Protein AF-F4X4T8-F1 (afdb_monomer_lite)

Radius of gyration: 16.82 Å; chains: 1; bounding box: 54×37×34 Å

Foldseek 3Di:
DVVLVVLLQVLLVVLQPDDLVVLLQLLLLLLVVCVVVVNPLLSVLLVVQSCLVVVVVVVPDQDDDQWRWDWDKAFPEEEEDWAQDVSVVSNLLSLNSSRRYAYEYEDEPRTDDCPVCPVSSVVSVSDGSSYHYDYDHDDPPPPPPPCPDPDSVSNRVSGIDIDIDIDRD

Secondary structure (DSSP, 8-state):
-HHHHHHHHHHHHHHHHS-HHHHHHHHHHHHHHHHHTT-HHHHHHHHHHTTHHHHHHTT-PPPSSSSEEEEEEEE-SEEEE--SSHHHHHHHHHHHHHHT-EEEEEE-TTS---GGGHHHHHHHTPPBTTEEEEE-S-------------SHHHHHHHHEEEEEEEE--

Organism: Acromyrmex echinatior (NCBI:txid103372)

Structure (mmCIF, N/CA/C/O backbone):
data_AF-F4X4T8-F1
#
_entry.id   AF-F4X4T8-F1
#
loop_
_atom_site.group_PDB
_atom_site.id
_atom_site.type_symbol
_atom_site.label_atom_id
_atom_site.label_alt_id
_atom_site.label_comp_id
_atom_site.label_asym_id
_atom_site.label_entity_id
_atom_site.label_seq_id
_atom_site.pdbx_PDB_ins_code
_atom_site.Cartn_x
_atom_site.Cartn_y
_atom_site.Cartn_z
_atom_site.occupancy
_atom_site.B_iso_or_equiv
_atom_site.auth_seq_id
_atom_site.auth_comp_id
_atom_site.auth_asym_id
_atom_site.auth_atom_id
_atom_site.pdbx_PDB_model_num
ATOM 1 N N . MET A 1 1 ? -16.499 -10.189 -6.626 1.00 71.12 1 MET A N 1
ATOM 2 C CA . MET A 1 1 ? -15.101 -10.684 -6.664 1.00 71.12 1 MET A CA 1
ATOM 3 C C . MET A 1 1 ? -14.388 -10.398 -7.996 1.00 71.12 1 MET A C 1
ATOM 5 O O . MET A 1 1 ? -13.406 -9.665 -7.975 1.00 71.12 1 MET A O 1
ATOM 9 N N . TYR A 1 2 ? -14.890 -10.868 -9.151 1.00 83.69 2 TYR A N 1
ATOM 10 C CA 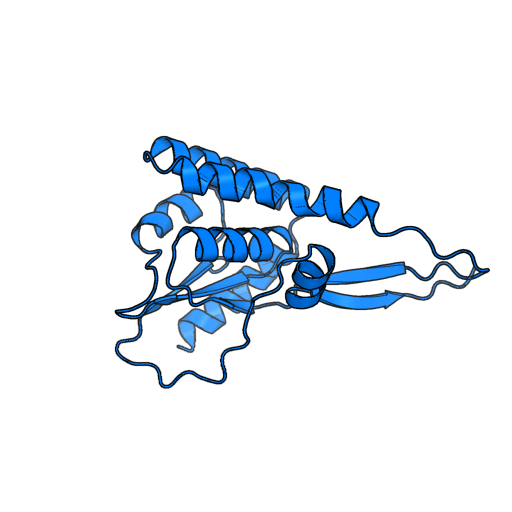. TYR A 1 2 ? -14.223 -10.708 -10.465 1.00 83.69 2 TYR A CA 1
ATOM 11 C C . TYR A 1 2 ? -13.855 -9.258 -10.837 1.00 83.69 2 TYR A C 1
ATOM 13 O O . TYR A 1 2 ? -12.716 -8.992 -11.208 1.00 83.69 2 TYR A O 1
ATOM 21 N N . ARG A 1 3 ? -14.784 -8.300 -10.682 1.00 90.94 3 ARG A N 1
ATOM 22 C CA . ARG A 1 3 ? -14.539 -6.880 -11.014 1.00 90.94 3 ARG A CA 1
ATOM 23 C C . ARG A 1 3 ? -13.402 -6.260 -10.191 1.00 90.94 3 ARG A C 1
ATOM 25 O O . ARG A 1 3 ? -12.569 -5.555 -10.749 1.00 90.94 3 ARG A O 1
ATOM 32 N N . CYS A 1 4 ? -13.342 -6.565 -8.894 1.00 90.06 4 CYS A N 1
ATOM 33 C CA . CYS A 1 4 ? -12.280 -6.092 -8.002 1.00 90.06 4 CYS A CA 1
ATOM 34 C C . CYS A 1 4 ? -10.919 -6.666 -8.413 1.00 90.06 4 CYS A C 1
ATOM 36 O O . CYS A 1 4 ? -9.951 -5.930 -8.567 1.00 90.06 4 CYS A O 1
ATOM 38 N N . PHE A 1 5 ? -10.859 -7.965 -8.710 1.00 91.00 5 PHE A N 1
ATOM 39 C CA . PHE A 1 5 ? -9.623 -8.592 -9.171 1.00 91.00 5 PHE A CA 1
ATOM 40 C C . PHE A 1 5 ? -9.166 -8.082 -10.548 1.00 91.00 5 PHE A C 1
ATOM 42 O O . PHE A 1 5 ? -7.978 -7.854 -10.768 1.00 91.00 5 PHE A O 1
ATOM 49 N N . ALA A 1 6 ? -10.097 -7.845 -11.476 1.00 93.44 6 ALA A N 1
ATOM 50 C CA . ALA A 1 6 ? -9.793 -7.243 -12.773 1.00 93.44 6 ALA A CA 1
ATOM 51 C C . ALA A 1 6 ? -9.265 -5.803 -12.631 1.00 93.44 6 ALA A C 1
ATOM 53 O O . ALA A 1 6 ? -8.322 -5.424 -13.326 1.00 93.44 6 ALA A O 1
ATOM 54 N N . SER A 1 7 ? -9.838 -5.022 -11.708 1.00 96.75 7 SER A N 1
ATOM 55 C CA . SER A 1 7 ? -9.341 -3.694 -11.329 1.00 96.75 7 SER A CA 1
ATOM 56 C C . SER A 1 7 ? -7.922 -3.777 -10.759 1.00 96.75 7 SER A C 1
ATOM 58 O O . SER A 1 7 ? -7.028 -3.089 -11.247 1.00 96.75 7 SER A O 1
ATOM 60 N N . ALA A 1 8 ? -7.680 -4.707 -9.830 1.00 96.88 8 ALA A N 1
ATOM 61 C CA . ALA A 1 8 ? -6.360 -4.956 -9.257 1.00 96.88 8 ALA A CA 1
ATOM 62 C C . ALA A 1 8 ? -5.305 -5.298 -10.316 1.00 96.88 8 ALA A C 1
ATOM 64 O O . ALA A 1 8 ? -4.224 -4.719 -10.329 1.00 96.88 8 ALA A O 1
ATOM 65 N N . LYS A 1 9 ? -5.635 -6.168 -11.278 1.00 97.50 9 LYS A N 1
ATOM 66 C CA . LYS A 1 9 ? -4.738 -6.494 -12.398 1.00 97.50 9 LYS A CA 1
ATOM 67 C C . LYS A 1 9 ? -4.369 -5.274 -13.246 1.00 97.50 9 LYS A C 1
ATOM 69 O O . LYS A 1 9 ? -3.217 -5.148 -13.657 1.00 97.50 9 LYS A O 1
ATOM 74 N N . LYS A 1 10 ? -5.326 -4.380 -13.513 1.00 98.06 10 LYS A N 1
ATOM 75 C CA . LYS A 1 10 ? -5.064 -3.128 -14.243 1.00 98.06 10 LYS A CA 1
ATOM 76 C C . LYS A 1 10 ? -4.176 -2.190 -13.428 1.00 98.06 10 LYS A C 1
ATOM 78 O O . LYS A 1 10 ? -3.200 -1.674 -13.965 1.00 98.06 10 LYS A O 1
ATOM 83 N N . GLY A 1 11 ? -4.470 -2.036 -12.137 1.00 98.06 11 GLY A N 1
ATOM 84 C CA . GLY A 1 11 ? -3.648 -1.250 -11.222 1.00 98.06 11 GLY A CA 1
ATOM 85 C C . GLY A 1 11 ? -2.221 -1.780 -11.124 1.00 98.06 11 GLY A C 1
ATOM 86 O O . GLY A 1 11 ? -1.284 -0.997 -11.209 1.00 98.06 11 GLY A O 1
ATOM 87 N N . PHE A 1 12 ? -2.033 -3.101 -11.042 1.00 98.06 12 PHE A N 1
ATOM 88 C CA . PHE A 1 12 ? -0.708 -3.723 -11.044 1.00 98.06 12 PHE A CA 1
ATOM 89 C C . PHE A 1 12 ? 0.103 -3.357 -12.288 1.00 98.06 12 PHE A C 1
ATOM 91 O O . PHE A 1 12 ? 1.269 -2.988 -12.159 1.00 98.06 12 PHE A O 1
ATOM 98 N N . LYS A 1 13 ? -0.505 -3.425 -13.480 1.00 97.81 13 LYS A N 1
ATOM 99 C CA . LYS A 1 13 ? 0.176 -3.070 -14.732 1.00 97.81 13 LYS A CA 1
ATOM 100 C C . LYS A 1 13 ? 0.734 -1.644 -14.672 1.00 97.81 13 LYS A C 1
ATOM 102 O O . LYS A 1 13 ? 1.912 -1.452 -14.919 1.00 97.81 13 LYS A O 1
ATOM 107 N N . ILE A 1 14 ? -0.082 -0.683 -14.241 1.00 97.81 14 ILE A N 1
ATOM 108 C CA . ILE A 1 14 ? 0.329 0.724 -14.110 1.00 97.81 14 ILE A CA 1
ATOM 109 C C . ILE A 1 14 ? 1.391 0.890 -13.010 1.00 97.81 14 ILE A C 1
ATOM 111 O O . ILE A 1 14 ? 2.412 1.541 -13.196 1.00 97.81 14 ILE A O 1
ATOM 115 N N . TRP A 1 15 ? 1.159 0.299 -11.838 1.00 98.12 15 TRP A N 1
ATOM 116 C CA . TRP A 1 15 ? 1.964 0.541 -10.640 1.00 98.12 15 TRP A CA 1
ATOM 117 C C . TRP A 1 15 ? 3.354 -0.097 -10.685 1.00 98.12 15 TRP A C 1
ATOM 119 O O . TRP A 1 15 ? 4.325 0.463 -10.164 1.00 98.12 15 TRP A O 1
ATOM 129 N N . SER A 1 16 ? 3.457 -1.269 -11.311 1.00 95.81 16 SER A N 1
ATOM 130 C CA . SER A 1 16 ? 4.723 -1.988 -11.473 1.00 95.81 16 SER A CA 1
ATOM 131 C C . SER A 1 16 ? 5.651 -1.351 -12.509 1.00 95.81 16 SER A C 1
ATOM 133 O O . SER A 1 16 ? 6.862 -1.543 -12.416 1.00 95.81 16 SER A O 1
ATOM 135 N N . GLU A 1 17 ? 5.105 -0.566 -13.444 1.00 96.12 17 GLU A N 1
ATOM 136 C CA . GLU A 1 17 ? 5.864 0.199 -14.443 1.00 96.12 17 GLU A CA 1
ATOM 137 C C . GLU A 1 17 ? 6.475 1.487 -13.865 1.00 96.12 17 GLU A C 1
ATOM 139 O O . GLU A 1 17 ? 7.484 1.968 -14.380 1.00 96.12 17 GLU A O 1
ATOM 144 N N . LEU A 1 18 ? 5.922 2.030 -12.772 1.00 95.81 18 LEU A N 1
ATOM 145 C CA . LEU A 1 18 ? 6.509 3.193 -12.099 1.00 95.81 18 LEU A CA 1
ATOM 146 C C . LEU A 1 18 ? 7.900 2.875 -11.533 1.00 95.81 18 LEU A C 1
ATOM 148 O O . LEU A 1 18 ? 8.173 1.754 -11.090 1.00 95.81 18 LEU A O 1
ATOM 152 N N . SER A 1 19 ? 8.779 3.878 -11.476 1.00 93.44 19 SER A N 1
ATOM 153 C CA . SER A 1 19 ? 10.047 3.717 -10.763 1.00 93.44 19 SER A CA 1
ATOM 154 C C . SER A 1 19 ? 9.806 3.617 -9.256 1.00 93.44 19 SER A C 1
ATOM 156 O O . SER A 1 19 ? 8.763 4.021 -8.726 1.00 93.44 19 SER A O 1
ATOM 158 N N . ILE A 1 20 ? 10.786 3.068 -8.543 1.00 91.69 20 ILE A N 1
ATOM 159 C CA . ILE A 1 20 ? 10.703 2.967 -7.089 1.00 91.69 20 ILE A CA 1
ATOM 160 C C . ILE A 1 20 ? 10.658 4.353 -6.440 1.00 91.69 20 ILE A C 1
ATOM 162 O O . ILE A 1 20 ? 9.886 4.556 -5.512 1.00 91.69 20 ILE A O 1
ATOM 166 N N . GLU A 1 21 ? 11.383 5.324 -6.994 1.00 93.94 21 GLU A N 1
ATOM 167 C CA . GLU A 1 21 ? 11.397 6.722 -6.562 1.00 93.94 21 GLU A CA 1
ATOM 168 C C . GLU A 1 21 ? 10.018 7.370 -6.727 1.00 93.94 21 GLU A C 1
ATOM 170 O O . GLU A 1 21 ? 9.527 8.006 -5.793 1.00 93.94 21 GLU A O 1
ATOM 175 N N . SER A 1 22 ? 9.345 7.159 -7.865 1.00 96.62 22 SER A N 1
ATOM 176 C CA . SER A 1 22 ? 7.978 7.654 -8.071 1.00 96.62 22 SER A CA 1
ATOM 177 C C . SER A 1 22 ? 7.007 7.058 -7.051 1.00 96.62 22 SER A C 1
ATOM 179 O O . SER A 1 22 ? 6.211 7.783 -6.452 1.00 96.62 22 SER A O 1
ATOM 181 N N . ARG A 1 23 ? 7.101 5.746 -6.791 1.00 97.06 23 ARG A N 1
ATOM 182 C CA . ARG A 1 23 ? 6.278 5.091 -5.763 1.00 97.06 23 ARG A CA 1
ATOM 183 C C . ARG A 1 23 ? 6.572 5.635 -4.365 1.00 97.06 23 ARG A C 1
ATOM 185 O O . ARG A 1 23 ? 5.633 5.880 -3.614 1.00 97.06 23 ARG A O 1
ATOM 192 N N . MET A 1 24 ? 7.840 5.877 -4.025 1.00 96.50 24 MET A N 1
ATOM 193 C CA . MET A 1 24 ? 8.225 6.500 -2.754 1.00 96.50 24 MET A CA 1
ATOM 194 C C . MET A 1 24 ? 7.619 7.890 -2.597 1.00 96.50 24 MET A C 1
ATOM 196 O O . MET A 1 24 ? 7.074 8.184 -1.543 1.00 96.50 24 MET A O 1
ATOM 200 N N . GLN A 1 25 ? 7.672 8.735 -3.628 1.00 97.88 25 GLN A N 1
ATOM 201 C CA . GLN A 1 25 ? 7.100 10.083 -3.570 1.00 97.88 25 GLN A CA 1
ATOM 202 C C . GLN A 1 25 ? 5.585 10.057 -3.339 1.00 97.88 25 GLN A C 1
ATOM 204 O O . GLN A 1 25 ? 5.079 10.803 -2.502 1.00 97.88 25 GLN A O 1
ATOM 209 N N . ILE A 1 26 ? 4.864 9.177 -4.040 1.00 98.50 26 ILE A N 1
ATOM 210 C CA . ILE A 1 26 ? 3.416 8.990 -3.861 1.00 98.50 26 ILE A CA 1
ATOM 211 C C . ILE A 1 26 ? 3.108 8.497 -2.438 1.00 98.50 26 ILE A C 1
ATOM 213 O O . ILE A 1 26 ? 2.245 9.053 -1.760 1.00 98.50 26 ILE A O 1
ATOM 217 N N . LEU A 1 27 ? 3.852 7.504 -1.941 1.00 98.25 27 LEU A N 1
ATOM 218 C CA . LEU A 1 27 ? 3.667 6.976 -0.586 1.00 98.25 27 LEU A CA 1
ATOM 219 C C . LEU A 1 27 ? 4.058 7.983 0.508 1.00 98.25 27 LEU A C 1
ATOM 221 O O . LEU A 1 27 ? 3.419 8.006 1.555 1.00 98.25 27 LEU A O 1
ATOM 225 N N . SER A 1 28 ? 5.039 8.856 0.269 1.00 98.12 28 SER A N 1
ATOM 226 C CA . SER A 1 28 ? 5.358 9.973 1.169 1.00 98.12 28 SER A CA 1
ATOM 227 C C . SER A 1 28 ? 4.206 10.973 1.252 1.00 98.12 28 SER A C 1
ATOM 229 O O . SER A 1 28 ? 3.841 11.380 2.349 1.00 98.12 28 SER A O 1
ATOM 231 N N . LYS A 1 29 ? 3.579 11.325 0.117 1.00 98.44 29 LYS A N 1
ATOM 232 C CA . LYS A 1 29 ? 2.369 12.169 0.116 1.00 98.44 29 LYS A CA 1
ATOM 233 C C . LYS A 1 29 ? 1.239 11.507 0.898 1.00 98.44 29 LYS A C 1
ATOM 235 O O . LYS A 1 29 ? 0.569 12.167 1.685 1.00 98.44 29 LYS A O 1
ATOM 240 N N . PHE A 1 30 ? 1.049 10.201 0.712 1.00 98.44 30 PHE A N 1
ATOM 241 C CA . PHE A 1 30 ? 0.071 9.434 1.477 1.00 98.44 30 PHE A CA 1
ATOM 242 C C . PHE A 1 30 ? 0.350 9.484 2.988 1.00 98.44 30 PHE A C 1
ATOM 244 O O . PHE A 1 30 ? -0.570 9.735 3.762 1.00 98.44 30 PHE A O 1
ATOM 251 N N . ALA A 1 31 ? 1.607 9.319 3.410 1.00 98.12 31 ALA A N 1
ATOM 252 C CA . ALA A 1 31 ? 2.000 9.431 4.814 1.00 98.12 31 ALA A CA 1
ATOM 253 C C . ALA A 1 31 ? 1.682 10.818 5.400 1.00 98.12 31 ALA A C 1
ATOM 255 O O . ALA A 1 31 ? 1.044 10.910 6.447 1.00 98.12 31 ALA A O 1
ATOM 256 N N . SER A 1 32 ? 2.020 11.895 4.687 1.00 98.06 32 SER A N 1
ATOM 257 C CA . SER A 1 32 ? 1.678 13.261 5.107 1.00 98.06 32 SER A CA 1
ATOM 258 C C . SER A 1 32 ? 0.165 13.487 5.223 1.00 98.06 32 SER A C 1
ATOM 260 O O . SER A 1 32 ? -0.289 14.162 6.143 1.00 98.06 32 SER A O 1
ATOM 262 N N . LEU A 1 33 ? -0.638 12.895 4.333 1.00 98.12 33 LEU A N 1
ATOM 263 C CA . LEU A 1 33 ? -2.100 12.966 4.424 1.00 98.12 33 LEU A CA 1
ATOM 264 C C . LEU A 1 33 ? -2.655 12.208 5.640 1.00 98.12 33 LEU A C 1
ATOM 266 O O . LEU A 1 33 ? -3.628 12.660 6.239 1.00 98.12 33 LEU A O 1
ATOM 270 N N . LEU A 1 34 ? -2.047 11.083 6.030 1.00 97.81 34 LEU A N 1
ATOM 271 C CA . LEU A 1 34 ? -2.411 10.377 7.265 1.00 97.81 34 LEU A CA 1
ATOM 272 C C . LEU A 1 34 ? -2.127 11.231 8.502 1.00 97.81 34 LEU A C 1
ATOM 274 O O . LEU A 1 34 ? -2.931 11.268 9.427 1.00 97.81 34 LEU A O 1
ATOM 278 N N . GLU A 1 35 ? -0.999 11.933 8.517 1.00 95.31 35 GLU A N 1
ATOM 279 C CA . GLU A 1 35 ? -0.664 12.853 9.603 1.00 95.31 35 GLU A CA 1
ATOM 280 C C . GLU A 1 35 ? -1.670 14.007 9.694 1.00 95.31 35 GLU A C 1
ATOM 282 O O . GLU A 1 35 ? -2.173 14.299 10.778 1.00 95.31 35 GLU A O 1
ATOM 287 N N . TYR A 1 36 ? -2.058 14.575 8.547 1.00 95.38 36 TYR A N 1
ATOM 288 C CA . TYR A 1 36 ? -3.069 15.631 8.465 1.00 95.38 36 TYR A CA 1
ATOM 289 C C . TYR A 1 36 ? -4.428 15.216 9.054 1.00 95.38 36 TYR A C 1
ATOM 291 O O . TYR A 1 36 ? -5.069 16.012 9.734 1.00 95.38 36 TYR A O 1
ATOM 299 N N . ILE A 1 37 ? -4.852 13.961 8.861 1.00 94.94 37 ILE A N 1
ATOM 300 C CA . ILE A 1 37 ? -6.103 13.435 9.437 1.00 94.94 37 ILE A CA 1
ATOM 301 C C . ILE A 1 37 ? -5.935 12.853 10.853 1.00 94.94 37 ILE A C 1
ATOM 303 O O . ILE A 1 37 ? -6.723 12.004 11.273 1.00 94.94 37 ILE A O 1
ATOM 307 N N . SER A 1 38 ? -4.892 13.265 11.579 1.00 94.19 38 SER A N 1
ATOM 308 C CA . SER A 1 38 ? -4.607 12.820 12.950 1.00 94.19 38 SER A CA 1
ATOM 309 C C . SER A 1 38 ? -4.416 11.300 13.086 1.00 94.19 38 SER A C 1
ATOM 311 O O . SER A 1 38 ? -4.846 10.689 14.064 1.00 94.19 38 SER A O 1
ATOM 313 N N . LYS A 1 39 ? -3.736 10.674 12.113 1.00 95.94 39 LYS A N 1
ATOM 314 C CA . LYS A 1 39 ? -3.260 9.276 12.171 1.00 95.94 39 LYS A CA 1
ATOM 315 C C . LYS A 1 39 ? -1.721 9.202 12.148 1.00 95.94 39 LYS A C 1
ATOM 317 O O . LYS A 1 39 ? -1.149 8.576 11.245 1.00 95.94 39 LYS A O 1
ATOM 322 N N . PRO A 1 40 ? -1.022 9.837 13.109 1.00 95.75 40 PRO A N 1
ATOM 323 C CA . PRO A 1 40 ? 0.436 9.939 13.097 1.00 95.75 40 PRO A CA 1
ATOM 324 C C . PRO A 1 40 ? 1.130 8.574 13.203 1.00 95.75 40 PRO A C 1
ATOM 326 O O . PRO A 1 40 ? 2.167 8.373 12.575 1.00 95.75 40 PRO A O 1
ATOM 329 N N . GLU A 1 41 ? 0.553 7.596 13.907 1.00 96.69 41 GLU A N 1
ATOM 330 C CA . GLU A 1 41 ? 1.140 6.256 14.028 1.00 96.69 41 GLU A CA 1
ATOM 331 C C . GLU A 1 41 ? 1.187 5.544 12.668 1.00 96.69 41 GLU A C 1
ATOM 333 O O . GLU A 1 41 ? 2.180 4.901 12.323 1.00 96.69 41 GLU A O 1
ATOM 338 N N . LEU A 1 42 ? 0.133 5.692 11.857 1.00 97.19 42 LEU A N 1
ATOM 339 C CA . LEU A 1 42 ? 0.085 5.124 10.508 1.00 97.19 42 LEU A CA 1
ATOM 340 C C . LEU A 1 42 ? 1.032 5.866 9.560 1.00 97.19 42 LEU A C 1
ATOM 342 O O . LEU A 1 42 ? 1.727 5.219 8.775 1.00 97.19 42 LEU A O 1
ATOM 346 N N . SER A 1 43 ? 1.114 7.197 9.673 1.00 97.75 43 SER A N 1
ATOM 347 C CA . SER A 1 43 ? 2.091 8.011 8.936 1.00 97.75 43 SER A CA 1
ATOM 348 C C . SER A 1 43 ? 3.525 7.530 9.195 1.00 97.75 43 SER A C 1
ATOM 350 O O . SER A 1 43 ? 4.262 7.219 8.255 1.00 97.75 43 SER A O 1
ATOM 352 N N . GLN A 1 44 ? 3.900 7.347 10.466 1.00 97.38 44 GLN A N 1
ATOM 353 C CA . GLN A 1 44 ? 5.224 6.853 10.856 1.00 97.38 44 GLN A CA 1
ATOM 354 C C . GLN A 1 44 ? 5.524 5.463 10.283 1.00 97.38 44 GLN A C 1
ATOM 356 O O . GLN A 1 44 ? 6.646 5.205 9.840 1.00 97.38 44 GLN A O 1
ATOM 361 N N . ILE A 1 45 ? 4.533 4.566 10.245 1.00 96.62 45 ILE A N 1
ATOM 362 C CA . ILE A 1 45 ? 4.682 3.241 9.628 1.00 96.62 45 ILE A CA 1
ATOM 363 C C . ILE A 1 45 ? 4.977 3.378 8.136 1.00 96.62 45 ILE A C 1
ATOM 365 O O . ILE A 1 45 ? 5.926 2.757 7.652 1.00 96.62 45 ILE A O 1
ATOM 369 N N . VAL A 1 46 ? 4.214 4.198 7.410 1.00 97.25 46 VAL A N 1
ATOM 370 C CA . VAL A 1 46 ? 4.442 4.405 5.974 1.00 97.25 46 VAL A CA 1
ATOM 371 C C . VAL A 1 46 ? 5.839 4.994 5.751 1.00 97.25 46 VAL A C 1
ATOM 373 O O . VAL A 1 46 ? 6.632 4.405 5.015 1.00 97.25 46 VAL A O 1
ATOM 376 N N . PHE A 1 47 ? 6.207 6.068 6.458 1.00 96.56 47 PHE A N 1
ATOM 377 C CA . PHE A 1 47 ? 7.534 6.690 6.353 1.00 96.56 47 PHE A CA 1
ATOM 378 C C . PHE A 1 47 ? 8.691 5.747 6.697 1.00 96.56 47 PHE A C 1
ATOM 380 O O . PHE A 1 47 ? 9.765 5.824 6.090 1.00 96.56 47 PHE A O 1
ATOM 387 N N . LYS A 1 48 ? 8.493 4.834 7.651 1.00 94.25 48 LYS A N 1
ATOM 388 C CA . LYS A 1 48 ? 9.473 3.793 7.967 1.00 94.25 48 LYS A CA 1
ATOM 389 C C . LYS A 1 48 ? 9.651 2.846 6.781 1.00 94.25 48 LYS A C 1
ATOM 391 O O . LYS A 1 48 ? 10.779 2.599 6.364 1.00 94.25 48 LYS A O 1
ATOM 396 N N . TRP A 1 49 ? 8.561 2.329 6.219 1.00 91.88 49 TRP A N 1
ATOM 397 C CA . TRP A 1 49 ? 8.619 1.277 5.200 1.00 91.88 49 TRP A CA 1
ATOM 398 C C . TRP A 1 49 ? 8.905 1.771 3.781 1.00 91.88 49 TRP A C 1
ATOM 400 O O . TRP A 1 49 ? 9.423 0.992 2.989 1.00 91.88 49 TRP A O 1
ATOM 410 N N . ILE A 1 50 ? 8.697 3.048 3.445 1.00 92.12 50 ILE A N 1
ATOM 411 C CA . ILE A 1 50 ? 9.162 3.574 2.145 1.00 92.12 50 ILE A CA 1
ATOM 412 C C . ILE A 1 50 ? 10.691 3.537 2.006 1.00 92.12 50 ILE A C 1
ATOM 414 O O . ILE A 1 50 ? 11.195 3.517 0.889 1.00 92.12 50 ILE A O 1
ATOM 418 N N . LYS A 1 51 ? 11.437 3.494 3.122 1.00 87.69 51 LYS A N 1
ATOM 419 C CA . LYS A 1 51 ? 12.907 3.376 3.136 1.00 87.69 51 LYS A CA 1
ATOM 420 C C . LYS A 1 51 ? 13.396 1.942 2.913 1.00 87.69 51 LYS A C 1
ATOM 422 O O . LYS A 1 51 ? 14.591 1.729 2.717 1.00 87.69 51 LYS A O 1
ATOM 427 N N . PHE A 1 52 ? 12.481 0.972 2.891 1.00 81.25 52 PHE A N 1
ATOM 428 C CA . PHE A 1 52 ? 12.765 -0.449 2.695 1.00 81.25 52 PHE A CA 1
ATOM 429 C C . PHE A 1 52 ? 13.670 -0.772 1.492 1.00 81.25 52 PHE A C 1
ATOM 431 O O . PHE A 1 52 ? 14.577 -1.592 1.647 1.00 81.25 52 PHE A O 1
ATOM 438 N N . PRO A 1 53 ? 13.524 -0.125 0.319 1.00 80.25 53 PRO A N 1
ATOM 439 C CA . PRO A 1 53 ? 14.388 -0.415 -0.821 1.00 80.25 53 PRO A CA 1
ATOM 440 C C . PRO A 1 53 ? 15.865 -0.112 -0.578 1.00 80.25 53 PRO A C 1
ATOM 442 O O . PRO A 1 53 ? 16.724 -0.831 -1.087 1.00 80.25 53 PRO A O 1
ATOM 445 N N . TYR A 1 54 ? 16.172 0.921 0.211 1.00 79.19 54 TYR A N 1
ATOM 446 C CA . TYR A 1 54 ? 17.552 1.266 0.551 1.00 79.19 54 TYR A CA 1
ATOM 447 C C . TYR A 1 54 ? 18.189 0.202 1.442 1.00 79.19 54 TYR A C 1
ATOM 449 O O . TYR A 1 54 ? 19.342 -0.166 1.232 1.00 79.19 54 TYR A O 1
ATOM 457 N N . TRP A 1 55 ? 17.424 -0.344 2.390 1.00 69.19 55 TRP A N 1
ATOM 458 C CA . TRP A 1 55 ? 17.889 -1.432 3.252 1.00 69.19 55 TRP A CA 1
ATOM 459 C C . TRP A 1 55 ? 18.187 -2.695 2.445 1.00 69.19 55 TRP A C 1
ATOM 461 O O . TRP A 1 55 ? 19.200 -3.349 2.673 1.00 69.19 55 TRP A O 1
ATOM 471 N N . TYR A 1 56 ? 17.356 -2.996 1.443 1.00 63.53 56 TYR A N 1
ATOM 472 C CA . TYR A 1 56 ? 17.562 -4.158 0.585 1.00 63.53 56 TYR A CA 1
ATOM 473 C C . TYR A 1 56 ? 18.718 -3.986 -0.411 1.00 63.53 56 TYR A C 1
ATOM 475 O O . TYR A 1 56 ? 19.512 -4.910 -0.583 1.00 63.53 56 TYR A O 1
ATOM 483 N N . LYS A 1 57 ? 18.865 -2.819 -1.054 1.00 65.31 57 LYS A N 1
ATOM 484 C CA . LYS A 1 57 ? 19.943 -2.580 -2.034 1.00 65.31 57 LYS A CA 1
ATOM 485 C C . LYS A 1 57 ? 21.333 -2.804 -1.424 1.00 65.31 57 LYS A C 1
ATOM 487 O O . LYS A 1 57 ? 22.209 -3.328 -2.101 1.00 65.31 57 LYS A O 1
ATOM 492 N N . ASN A 1 58 ? 21.495 -2.502 -0.136 1.00 54.66 58 ASN A N 1
ATOM 493 C CA . ASN A 1 58 ? 22.737 -2.724 0.606 1.00 54.66 58 ASN A CA 1
ATOM 494 C C . ASN A 1 58 ? 23.012 -4.207 0.942 1.00 54.66 58 ASN A C 1
ATOM 496 O O . ASN A 1 58 ? 24.141 -4.548 1.279 1.00 54.66 58 ASN A O 1
ATOM 500 N N . SER A 1 59 ? 22.010 -5.089 0.839 1.00 52.78 59 SER A N 1
ATOM 501 C CA . SER A 1 59 ? 22.142 -6.536 1.098 1.00 52.78 59 SER A CA 1
ATOM 502 C C . SER A 1 59 ? 22.579 -7.351 -0.129 1.00 52.78 59 SER A C 1
ATOM 504 O O . SER A 1 59 ? 23.043 -8.483 0.007 1.00 52.78 59 SER A O 1
ATOM 506 N N . LEU A 1 60 ? 22.461 -6.786 -1.336 1.00 54.44 60 LEU A N 1
ATOM 507 C CA . LEU A 1 60 ? 22.895 -7.411 -2.587 1.00 54.44 60 LEU A CA 1
ATOM 508 C C . LEU A 1 60 ? 24.386 -7.139 -2.830 1.00 54.44 60 LEU A C 1
ATOM 510 O O . LEU A 1 60 ? 24.750 -6.347 -3.696 1.00 54.44 60 LEU A O 1
ATOM 514 N N . GLN A 1 61 ? 25.262 -7.791 -2.066 1.00 53.53 61 GLN A N 1
ATOM 515 C CA . GLN A 1 61 ? 26.683 -7.826 -2.414 1.00 53.53 61 GLN A CA 1
ATOM 516 C C . GLN A 1 61 ? 26.920 -8.817 -3.570 1.00 53.53 61 GLN A C 1
ATOM 518 O O . GLN A 1 61 ? 26.359 -9.919 -3.551 1.00 53.53 61 GLN A O 1
ATOM 523 N N . PRO A 1 62 ? 27.727 -8.460 -4.588 1.00 52.75 62 PRO A N 1
ATOM 524 C CA . PRO A 1 62 ? 28.093 -9.390 -5.645 1.00 52.75 62 PRO A CA 1
ATOM 525 C C . PRO A 1 62 ? 28.868 -10.567 -5.045 1.00 52.75 62 PRO A C 1
ATOM 527 O O . PRO A 1 62 ? 29.890 -10.376 -4.386 1.00 52.75 62 PRO A O 1
ATOM 530 N N . GLN A 1 63 ? 28.385 -11.792 -5.269 1.00 51.12 63 GLN A N 1
ATOM 531 C CA . GLN A 1 63 ? 29.168 -12.981 -4.949 1.00 51.12 63 GLN A CA 1
ATOM 532 C C . GLN A 1 63 ? 30.365 -13.026 -5.902 1.00 51.12 63 GLN A C 1
ATOM 534 O O . GLN A 1 63 ? 30.198 -13.073 -7.119 1.00 51.12 63 GLN A O 1
ATOM 539 N N . SER A 1 64 ? 31.563 -12.952 -5.328 1.00 48.69 64 SER A N 1
ATOM 540 C CA . SER A 1 64 ? 32.843 -13.108 -6.019 1.00 48.69 64 SER A CA 1
ATOM 541 C C . SER A 1 64 ? 32.847 -14.370 -6.893 1.00 48.69 64 SER A C 1
ATOM 543 O O . SER A 1 64 ? 32.646 -15.478 -6.399 1.00 48.69 64 SER A O 1
ATOM 545 N N . GLY A 1 65 ? 33.065 -14.194 -8.198 1.00 52.16 65 GLY A N 1
ATOM 546 C CA . GLY A 1 65 ? 33.169 -15.263 -9.190 1.00 52.16 65 GLY A CA 1
ATOM 547 C C . GLY A 1 65 ? 33.069 -14.707 -10.611 1.00 52.16 65 GLY A C 1
ATOM 548 O O . GLY A 1 65 ? 32.428 -13.683 -10.824 1.00 52.16 65 GLY A O 1
ATOM 549 N N . ARG A 1 66 ? 33.700 -15.374 -11.590 1.00 52.16 66 ARG A N 1
ATOM 550 C CA . ARG A 1 66 ? 33.840 -14.974 -13.016 1.00 52.16 66 ARG A CA 1
ATOM 551 C C . ARG A 1 66 ? 32.521 -14.764 -13.798 1.00 52.16 66 ARG A C 1
ATOM 553 O O . ARG A 1 66 ? 32.551 -14.629 -15.014 1.00 52.16 66 ARG A O 1
ATOM 560 N N . SER A 1 67 ? 31.371 -14.722 -13.130 1.00 52.78 67 SER A N 1
ATOM 561 C CA . SER A 1 67 ? 30.054 -14.471 -13.715 1.00 52.78 67 SER A CA 1
ATOM 562 C C . SER A 1 67 ? 29.283 -13.458 -12.871 1.00 52.78 67 SER A C 1
ATOM 564 O O . SER A 1 67 ? 29.052 -13.684 -11.681 1.00 52.78 67 SER A O 1
ATOM 566 N N . LEU A 1 68 ? 28.817 -12.375 -13.493 1.00 52.91 68 LEU A N 1
ATOM 567 C CA . LEU A 1 68 ? 27.938 -11.392 -12.861 1.00 52.91 68 LEU A CA 1
ATOM 568 C C . LEU A 1 68 ? 26.515 -11.973 -12.788 1.00 52.91 68 LEU A C 1
ATOM 570 O O . LEU A 1 68 ? 25.676 -11.758 -13.660 1.00 52.91 68 LEU A O 1
ATOM 574 N N . LEU A 1 69 ? 26.248 -12.777 -11.757 1.00 55.16 69 LEU A N 1
ATOM 575 C CA . LEU A 1 69 ? 24.913 -13.309 -11.474 1.00 55.16 69 LEU A CA 1
ATOM 576 C C . LEU A 1 69 ? 24.060 -12.210 -10.832 1.00 55.16 69 LEU A C 1
ATOM 578 O O . LEU A 1 69 ? 24.044 -12.034 -9.612 1.00 55.16 69 LEU A O 1
ATOM 582 N N . VAL A 1 70 ? 23.325 -11.463 -11.656 1.00 58.72 70 VAL A N 1
ATOM 583 C CA . VAL A 1 70 ? 22.394 -10.444 -11.163 1.00 58.72 70 VAL A CA 1
ATOM 584 C C . VAL A 1 70 ? 21.055 -11.115 -10.860 1.00 58.72 70 VAL A C 1
ATOM 586 O O . VAL A 1 70 ? 20.285 -11.479 -11.753 1.00 58.72 70 VAL A O 1
ATOM 589 N N . ARG A 1 71 ? 20.754 -11.287 -9.569 1.00 60.62 71 ARG A N 1
ATOM 590 C CA . ARG A 1 71 ? 19.411 -11.673 -9.114 1.00 60.62 71 ARG A CA 1
ATOM 591 C C . ARG A 1 71 ? 18.534 -10.430 -9.061 1.00 60.62 71 ARG A C 1
ATOM 593 O O . ARG A 1 71 ? 18.596 -9.664 -8.106 1.00 60.62 71 ARG A O 1
ATOM 600 N N . ILE A 1 72 ? 17.693 -10.251 -10.075 1.00 67.81 72 ILE A N 1
ATOM 601 C CA . ILE A 1 72 ? 16.668 -9.205 -10.073 1.00 67.81 72 ILE A CA 1
ATOM 602 C C . ILE A 1 72 ? 15.405 -9.798 -9.465 1.00 67.81 72 ILE A C 1
ATOM 604 O O . ILE A 1 72 ? 14.970 -10.882 -9.859 1.00 67.81 72 ILE A O 1
ATOM 608 N N . ARG A 1 73 ? 14.779 -9.092 -8.526 1.00 72.12 73 ARG A N 1
ATOM 609 C CA . ARG A 1 73 ? 13.452 -9.477 -8.046 1.00 72.12 73 ARG A CA 1
ATOM 610 C C . ARG A 1 73 ? 12.395 -8.512 -8.547 1.00 72.12 73 ARG A C 1
ATOM 612 O O . ARG A 1 73 ? 12.615 -7.307 -8.630 1.00 72.12 73 ARG A O 1
ATOM 619 N N . LYS A 1 74 ? 11.257 -9.083 -8.923 1.00 83.62 74 LYS A N 1
ATOM 620 C CA . LYS A 1 74 ? 10.109 -8.373 -9.488 1.00 83.62 74 LYS A CA 1
ATOM 621 C C . LYS A 1 74 ? 8.911 -8.481 -8.548 1.00 83.62 74 LYS A C 1
ATOM 623 O O . LYS A 1 74 ? 8.838 -9.467 -7.810 1.00 83.62 74 LYS A O 1
ATOM 628 N N . PRO A 1 75 ? 7.972 -7.522 -8.574 1.00 91.12 75 PRO A N 1
ATOM 629 C CA . PRO A 1 75 ? 6.721 -7.658 -7.837 1.00 91.12 75 PRO A CA 1
ATOM 630 C C . PRO A 1 75 ? 5.988 -8.950 -8.231 1.00 91.12 75 PRO A C 1
ATOM 632 O O . PRO A 1 75 ? 6.004 -9.353 -9.396 1.00 91.12 75 PRO A O 1
ATOM 635 N N . LYS A 1 76 ? 5.359 -9.608 -7.251 1.00 91.31 76 LYS A N 1
ATOM 636 C CA . LYS A 1 76 ? 4.545 -10.820 -7.440 1.00 91.31 76 LYS A CA 1
ATOM 637 C C . LYS A 1 76 ? 3.276 -10.578 -8.257 1.00 91.31 76 LYS A C 1
ATOM 639 O O . LYS A 1 76 ? 2.824 -11.499 -8.931 1.00 91.31 76 LYS A O 1
ATOM 644 N N . GLY A 1 77 ? 2.695 -9.380 -8.194 1.00 94.00 77 GLY A N 1
ATOM 645 C CA . GLY A 1 77 ? 1.455 -9.054 -8.898 1.00 94.00 77 GLY A CA 1
ATOM 646 C C . GLY A 1 77 ? 0.362 -8.531 -7.976 1.00 94.00 77 GLY A C 1
ATOM 647 O O . GLY A 1 77 ? 0.552 -7.549 -7.258 1.00 94.00 77 GLY A O 1
ATOM 648 N N . VAL A 1 78 ? -0.803 -9.181 -8.025 1.00 94.56 78 VAL A N 1
ATOM 649 C CA . VAL A 1 78 ? -1.949 -8.873 -7.161 1.00 94.56 78 VAL A CA 1
ATOM 650 C C . VAL A 1 78 ? -1.820 -9.655 -5.856 1.00 94.56 78 VAL A C 1
ATOM 652 O O . VAL A 1 78 ? -1.812 -10.884 -5.877 1.00 94.56 78 VAL A O 1
ATOM 655 N N . ILE A 1 79 ? -1.741 -8.948 -4.731 1.00 93.25 79 ILE A N 1
ATOM 656 C CA . ILE A 1 79 ? -1.615 -9.528 -3.390 1.00 93.25 79 ILE A CA 1
ATOM 657 C C . ILE A 1 79 ? -2.886 -9.269 -2.593 1.00 93.25 79 ILE A C 1
ATOM 659 O O . ILE A 1 79 ? -3.474 -8.194 -2.670 1.00 93.25 79 ILE A O 1
ATOM 663 N N . THR A 1 80 ? -3.307 -10.258 -1.814 1.00 91.31 80 THR A N 1
ATOM 664 C CA . THR A 1 80 ? -4.471 -10.137 -0.935 1.00 91.31 80 THR A CA 1
ATOM 665 C C . THR A 1 80 ? -3.999 -9.968 0.502 1.00 91.31 80 THR A C 1
ATOM 667 O O . THR A 1 80 ? -3.143 -10.727 0.947 1.00 91.31 80 THR A O 1
ATOM 670 N N . LEU A 1 81 ? -4.539 -8.983 1.222 1.00 92.56 81 LEU A N 1
ATOM 671 C CA . LEU A 1 81 ? -4.230 -8.739 2.632 1.00 92.56 81 LEU A CA 1
ATOM 672 C C . LEU A 1 81 ? -5.501 -8.811 3.477 1.00 92.56 81 LEU A C 1
ATOM 674 O O . LEU A 1 81 ? -6.523 -8.235 3.114 1.00 92.56 81 LEU A O 1
ATOM 678 N N . MET A 1 82 ? -5.410 -9.465 4.629 1.00 90.44 82 MET A N 1
ATOM 679 C CA . MET A 1 82 ? -6.456 -9.512 5.645 1.00 90.44 82 MET A CA 1
ATOM 680 C C . MET A 1 82 ? -5.778 -9.403 7.007 1.00 90.44 82 MET A C 1
ATOM 682 O O . MET A 1 82 ? -4.941 -10.229 7.348 1.00 90.44 82 MET A O 1
ATOM 686 N N . GLU A 1 83 ? -6.092 -8.359 7.766 1.00 91.62 83 GLU A N 1
ATOM 687 C CA . GLU A 1 83 ? -5.399 -8.048 9.018 1.00 91.62 83 GLU A CA 1
ATOM 688 C C . GLU A 1 83 ? -6.375 -7.583 10.084 1.00 91.62 83 GLU A C 1
ATOM 690 O O . GLU A 1 83 ? -7.300 -6.833 9.787 1.00 91.62 83 GLU A O 1
ATOM 695 N N . LYS A 1 84 ? -6.139 -7.980 11.338 1.00 90.94 84 LYS A N 1
ATOM 696 C CA . LYS A 1 84 ? -6.952 -7.547 12.489 1.00 90.94 84 LYS A CA 1
ATOM 697 C C . LYS A 1 84 ? -6.537 -6.183 13.045 1.00 90.94 84 LYS A C 1
ATOM 699 O O . LYS A 1 84 ? -7.337 -5.514 13.686 1.00 90.94 84 LYS A O 1
ATOM 704 N N . LYS A 1 85 ? -5.271 -5.794 12.849 1.00 92.75 85 LYS A N 1
ATOM 705 C CA . LYS A 1 85 ? -4.684 -4.559 13.394 1.00 92.75 85 LYS A CA 1
ATOM 706 C C . LYS A 1 85 ? -4.276 -3.618 12.264 1.00 92.75 85 LYS A C 1
ATOM 708 O O . LYS A 1 85 ? -3.528 -4.029 11.376 1.00 92.75 85 LYS A O 1
ATOM 713 N N . GLU A 1 86 ? -4.686 -2.349 12.339 1.00 93.25 86 GLU A N 1
ATOM 714 C CA . GLU A 1 86 ? -4.423 -1.361 11.275 1.00 93.25 86 GLU A CA 1
ATOM 715 C C . GLU A 1 86 ? -2.921 -1.181 11.044 1.00 93.25 86 GLU A C 1
ATOM 717 O O . GLU A 1 86 ? -2.461 -1.140 9.907 1.00 93.25 86 GLU A O 1
ATOM 722 N N . ILE A 1 87 ? -2.138 -1.195 12.123 1.00 94.31 87 ILE A N 1
ATOM 723 C CA . ILE A 1 87 ? -0.672 -1.129 12.092 1.00 94.31 87 ILE A CA 1
ATOM 724 C C . ILE A 1 87 ? -0.072 -2.229 11.200 1.00 94.31 87 ILE A C 1
ATOM 726 O O . ILE A 1 87 ? 0.802 -1.962 10.372 1.00 94.31 87 ILE A O 1
ATOM 730 N N . ASN A 1 88 ? -0.556 -3.468 11.335 1.00 93.88 88 ASN A N 1
ATOM 731 C CA . ASN A 1 88 ? -0.081 -4.590 10.526 1.00 93.88 88 ASN A CA 1
ATOM 732 C C . ASN A 1 88 ? -0.511 -4.444 9.070 1.00 93.88 88 ASN A C 1
ATOM 734 O O . ASN A 1 88 ? 0.292 -4.704 8.170 1.00 93.88 88 ASN A O 1
ATOM 738 N N . LEU A 1 89 ? -1.748 -3.995 8.847 1.00 95.06 89 LEU A N 1
ATOM 739 C CA . LEU A 1 89 ? -2.266 -3.758 7.509 1.00 95.06 89 LEU A CA 1
ATOM 740 C C . LEU A 1 89 ? -1.428 -2.715 6.776 1.00 95.06 89 LEU A C 1
ATOM 742 O O . LEU A 1 89 ? -0.961 -2.984 5.677 1.00 95.06 89 LEU A O 1
ATOM 746 N N . PHE A 1 90 ? -1.183 -1.561 7.392 1.00 96.69 90 PHE A N 1
ATOM 747 C CA . PHE A 1 90 ? -0.425 -0.471 6.783 1.00 96.69 90 PHE A CA 1
ATOM 748 C C . PHE A 1 90 ? 1.041 -0.829 6.568 1.00 96.69 90 PHE A C 1
ATOM 750 O O . PHE A 1 90 ? 1.609 -0.467 5.537 1.00 96.69 90 PHE A O 1
ATOM 757 N N . ARG A 1 91 ? 1.646 -1.607 7.474 1.00 94.88 91 ARG A N 1
ATOM 758 C CA . ARG A 1 91 ? 2.972 -2.195 7.248 1.00 94.88 91 ARG A CA 1
ATOM 759 C C . ARG A 1 91 ? 2.996 -3.032 5.966 1.00 94.88 91 ARG A C 1
ATOM 761 O O . ARG A 1 91 ? 3.775 -2.729 5.063 1.00 94.88 91 ARG A O 1
ATOM 768 N N . LYS A 1 92 ? 2.135 -4.052 5.866 1.00 94.00 92 LYS A N 1
ATOM 769 C CA . LYS A 1 92 ? 2.106 -4.976 4.716 1.00 94.00 92 LYS A CA 1
ATOM 770 C C . LYS A 1 92 ? 1.683 -4.277 3.428 1.00 94.00 92 LYS A C 1
ATOM 772 O O . LYS A 1 92 ? 2.244 -4.545 2.368 1.00 94.00 92 LYS A O 1
ATOM 777 N N . LEU A 1 93 ? 0.729 -3.355 3.516 1.00 96.62 93 LEU A N 1
ATOM 778 C CA . LEU A 1 93 ? 0.278 -2.533 2.400 1.00 96.62 93 LEU A CA 1
ATOM 779 C C . LEU A 1 93 ? 1.443 -1.704 1.857 1.00 96.62 93 LEU A C 1
ATOM 781 O O . LEU A 1 93 ? 1.747 -1.799 0.674 1.00 96.62 93 LEU A O 1
ATOM 785 N N . THR A 1 94 ? 2.153 -0.970 2.718 1.00 96.69 94 THR A N 1
ATOM 786 C CA . THR A 1 94 ? 3.274 -0.116 2.294 1.00 96.69 94 THR A CA 1
ATOM 787 C C . THR A 1 94 ? 4.384 -0.936 1.646 1.00 96.69 94 THR A C 1
ATOM 789 O O . THR A 1 94 ? 4.873 -0.557 0.586 1.00 96.69 94 THR A O 1
ATOM 792 N N . GLN A 1 95 ? 4.739 -2.087 2.230 1.00 93.31 95 GLN A N 1
ATOM 793 C CA . GLN A 1 95 ? 5.722 -3.023 1.668 1.00 93.31 95 GLN A CA 1
ATOM 794 C C . GLN A 1 95 ? 5.326 -3.511 0.266 1.00 93.31 95 GLN A C 1
ATOM 796 O O . GLN A 1 95 ? 6.143 -3.514 -0.651 1.00 93.31 95 GLN A O 1
ATOM 801 N N . ASN A 1 96 ? 4.063 -3.892 0.071 1.00 95.00 96 ASN A N 1
ATOM 802 C CA . ASN A 1 96 ? 3.579 -4.340 -1.232 1.00 95.00 96 ASN A CA 1
ATOM 803 C C . ASN A 1 96 ? 3.578 -3.211 -2.262 1.00 95.00 96 ASN A C 1
ATOM 805 O O . ASN A 1 96 ? 4.044 -3.401 -3.387 1.00 95.00 96 ASN A O 1
ATOM 809 N N . LEU A 1 97 ? 3.111 -2.029 -1.861 1.00 97.00 97 LEU A N 1
ATOM 810 C CA . LEU A 1 97 ? 3.071 -0.872 -2.740 1.00 97.00 97 LEU A CA 1
ATOM 811 C C . LEU A 1 97 ? 4.479 -0.435 -3.140 1.00 97.00 97 LEU A C 1
ATOM 813 O O . LEU A 1 97 ? 4.709 -0.238 -4.326 1.00 97.00 97 LEU A O 1
ATOM 817 N N . ILE A 1 98 ? 5.447 -0.359 -2.221 1.00 94.94 98 ILE A N 1
ATOM 818 C CA . ILE A 1 98 ? 6.809 0.064 -2.578 1.00 94.94 98 ILE A CA 1
ATOM 819 C C . ILE A 1 98 ? 7.499 -0.923 -3.535 1.00 94.94 98 ILE A C 1
ATOM 821 O O . ILE A 1 98 ? 8.193 -0.504 -4.466 1.00 94.94 98 ILE A O 1
ATOM 825 N N . ILE A 1 99 ? 7.239 -2.226 -3.369 1.00 91.94 99 ILE A N 1
ATOM 826 C CA . ILE A 1 99 ? 7.730 -3.297 -4.253 1.00 91.94 99 ILE A CA 1
ATOM 827 C C . ILE A 1 99 ? 7.110 -3.214 -5.659 1.00 91.94 99 ILE A C 1
ATOM 829 O O . ILE A 1 99 ? 7.732 -3.649 -6.628 1.00 91.94 99 ILE A O 1
ATOM 833 N N . GLY A 1 100 ? 5.919 -2.625 -5.790 1.00 95.12 100 GLY A N 1
ATOM 834 C CA . GLY A 1 100 ? 5.194 -2.502 -7.057 1.00 95.12 100 GLY A CA 1
ATOM 835 C C . GLY A 1 100 ? 4.063 -3.518 -7.232 1.00 95.12 100 GLY A C 1
ATOM 836 O O . GLY A 1 100 ? 3.568 -3.685 -8.343 1.00 95.12 100 GLY A O 1
ATOM 837 N N . ASN A 1 101 ? 3.640 -4.199 -6.162 1.00 96.88 101 ASN A N 1
ATOM 838 C CA . ASN A 1 101 ? 2.423 -5.014 -6.171 1.00 96.88 101 ASN A CA 1
ATOM 839 C C . ASN A 1 101 ? 1.179 -4.114 -6.112 1.00 96.88 101 ASN A C 1
ATOM 841 O O . ASN A 1 101 ? 1.206 -3.044 -5.506 1.00 96.88 101 ASN A O 1
ATOM 845 N N . SER A 1 102 ? 0.066 -4.585 -6.673 1.00 98.12 102 SER A N 1
ATOM 846 C CA . SER A 1 102 ? -1.265 -4.065 -6.326 1.00 98.12 102 SER A CA 1
ATOM 847 C C . SER A 1 102 ? -1.862 -4.904 -5.203 1.00 98.12 102 SER A C 1
ATOM 849 O O . SER A 1 102 ? -1.583 -6.103 -5.123 1.00 98.12 102 SER A O 1
ATOM 851 N N . VAL A 1 103 ? -2.736 -4.322 -4.393 1.00 97.25 103 VAL A N 1
ATOM 852 C CA . VAL A 1 103 ? -3.301 -4.975 -3.214 1.00 97.25 103 VAL A CA 1
ATOM 853 C C . VAL A 1 103 ? -4.827 -5.013 -3.267 1.00 97.25 103 VAL A C 1
ATOM 855 O O . VAL A 1 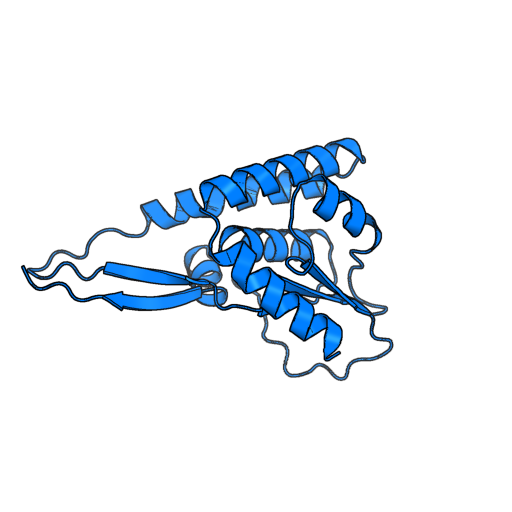103 ? -5.480 -4.043 -3.652 1.00 97.25 103 VAL A O 1
ATOM 858 N N . ILE A 1 104 ? -5.397 -6.138 -2.841 1.00 95.31 104 ILE A N 1
ATOM 859 C CA . ILE A 1 104 ? -6.805 -6.282 -2.473 1.00 95.31 104 ILE A CA 1
ATOM 860 C C . ILE A 1 104 ? -6.864 -6.495 -0.962 1.00 95.31 104 ILE A C 1
ATOM 862 O O . ILE A 1 104 ? -6.370 -7.498 -0.453 1.00 95.31 104 ILE A O 1
ATOM 866 N N . VAL A 1 105 ? -7.465 -5.559 -0.238 1.00 94.06 105 VAL A N 1
ATOM 867 C CA . VAL A 1 105 ? -7.716 -5.700 1.196 1.00 94.06 105 VAL A CA 1
ATOM 868 C C . VAL A 1 105 ? -9.063 -6.379 1.399 1.00 94.06 105 VAL A C 1
ATOM 870 O O . VAL A 1 105 ? -10.088 -5.895 0.920 1.00 94.06 105 VAL A O 1
ATOM 873 N N . ILE A 1 106 ? -9.060 -7.507 2.100 1.00 90.94 106 ILE A N 1
ATOM 874 C CA . ILE A 1 106 ? -10.270 -8.207 2.516 1.00 90.94 106 ILE A CA 1
ATOM 875 C C . ILE A 1 106 ? -10.714 -7.651 3.868 1.00 90.94 106 ILE A C 1
ATOM 877 O O . ILE A 1 106 ? -9.962 -7.677 4.845 1.00 90.94 106 ILE A O 1
ATOM 881 N N . CYS A 1 107 ? -11.952 -7.170 3.911 1.00 88.75 107 CYS A N 1
ATOM 882 C CA . CYS A 1 107 ? -12.594 -6.614 5.091 1.00 88.75 107 CYS A CA 1
ATOM 883 C C . CYS A 1 107 ? -13.732 -7.536 5.547 1.00 88.75 107 CYS A C 1
ATOM 885 O O . CYS A 1 107 ? -14.648 -7.832 4.783 1.00 88.75 107 CYS A O 1
ATOM 887 N N . THR A 1 108 ? -13.674 -7.965 6.801 1.00 87.38 108 THR A N 1
ATOM 888 C CA . THR A 1 108 ? -14.673 -8.789 7.494 1.00 87.38 108 THR A CA 1
ATOM 889 C C . THR A 1 108 ? -15.070 -8.095 8.796 1.00 87.38 108 THR A C 1
ATOM 891 O O . THR A 1 108 ? -14.436 -7.114 9.184 1.00 87.38 108 THR A O 1
ATOM 894 N N . ALA A 1 109 ? -16.056 -8.630 9.521 1.00 85.12 109 ALA A N 1
ATOM 895 C CA . ALA A 1 109 ? -16.421 -8.121 10.847 1.00 85.12 109 ALA A CA 1
ATOM 896 C C . ALA A 1 109 ? -15.247 -8.115 11.855 1.00 85.12 109 ALA A C 1
ATOM 898 O O . ALA A 1 109 ? -15.237 -7.315 12.784 1.00 85.12 109 ALA A O 1
ATOM 899 N N . ASN A 1 110 ? -14.242 -8.977 11.652 1.00 84.56 110 ASN A N 1
ATOM 900 C CA . ASN A 1 110 ? -13.112 -9.168 12.566 1.00 84.56 110 ASN A CA 1
ATOM 901 C C . ASN A 1 110 ? -11.781 -8.612 12.028 1.00 84.56 110 ASN A C 1
ATOM 903 O O . ASN A 1 110 ? -10.724 -8.916 12.586 1.00 84.56 110 ASN A O 1
ATOM 907 N N . SER A 1 111 ? -11.797 -7.852 10.929 1.00 86.50 111 SER A N 1
ATOM 908 C CA . SER A 1 111 ? -10.588 -7.314 10.299 1.00 86.50 111 SER A CA 1
ATOM 909 C C . SER A 1 111 ? -10.688 -5.811 10.055 1.00 86.50 111 SER A C 1
ATOM 911 O O . SER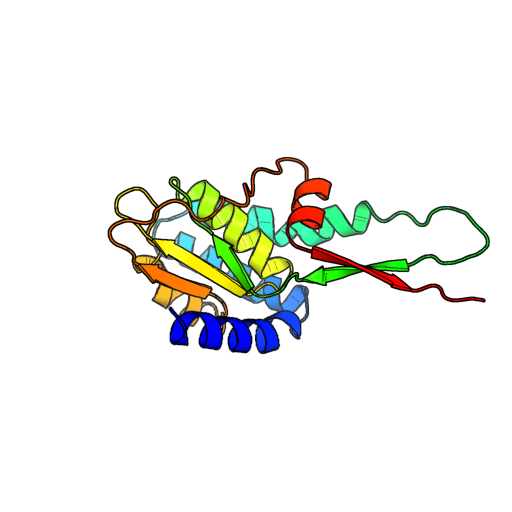 A 1 111 ? -11.762 -5.218 10.077 1.00 86.50 111 SER A O 1
ATOM 913 N N . CYS A 1 112 ? -9.547 -5.180 9.797 1.00 88.19 112 CYS A N 1
ATOM 914 C CA . CYS A 1 112 ? -9.473 -3.759 9.507 1.00 88.19 112 CYS A CA 1
ATOM 915 C C . CYS A 1 112 ? -10.248 -3.392 8.243 1.00 88.19 112 CYS A C 1
ATOM 917 O O . CYS A 1 112 ? -10.292 -4.146 7.266 1.00 88.19 112 CYS A O 1
ATOM 919 N N . ASN A 1 113 ? -10.789 -2.179 8.258 1.00 88.06 113 ASN A N 1
ATOM 920 C CA . ASN A 1 113 ? -11.508 -1.582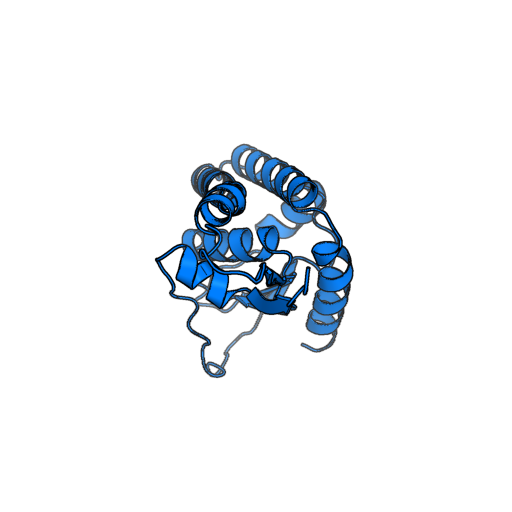 7.149 1.00 88.06 113 ASN A CA 1
ATOM 921 C C . ASN A 1 113 ? -10.740 -0.351 6.649 1.00 88.06 113 ASN A C 1
ATOM 923 O O . ASN A 1 113 ? -10.401 0.530 7.434 1.00 88.06 113 ASN A O 1
ATOM 927 N N . ILE A 1 114 ? -10.458 -0.293 5.344 1.00 93.31 114 ILE A N 1
ATOM 928 C CA . ILE A 1 114 ? -9.734 0.829 4.723 1.00 93.31 114 ILE A CA 1
ATOM 929 C C . ILE A 1 114 ? -10.627 1.849 4.003 1.00 93.31 114 ILE A C 1
ATOM 931 O O . ILE A 1 114 ? -10.092 2.738 3.347 1.00 93.31 114 ILE A O 1
ATOM 935 N N . ILE A 1 115 ? -11.961 1.763 4.126 1.00 92.31 115 ILE A N 1
ATOM 936 C CA . ILE A 1 115 ? -12.916 2.665 3.451 1.00 92.31 115 ILE A CA 1
ATOM 937 C C . ILE A 1 115 ? -12.582 4.125 3.751 1.00 92.31 115 ILE A C 1
ATOM 939 O O . ILE A 1 115 ? -12.523 4.944 2.836 1.00 92.31 115 ILE A O 1
ATOM 943 N N . GLN A 1 116 ? -12.283 4.435 5.015 1.00 92.06 116 GLN A N 1
ATOM 944 C CA . GLN A 1 116 ? -11.945 5.791 5.454 1.00 92.06 116 GLN A CA 1
ATOM 945 C C . GLN A 1 116 ? -10.663 6.354 4.815 1.00 92.06 116 GLN A C 1
ATOM 947 O O . GLN A 1 116 ? -10.467 7.565 4.794 1.00 92.06 116 GLN A O 1
ATOM 952 N N . TYR A 1 117 ? -9.803 5.500 4.251 1.00 95.62 117 TYR A N 1
ATOM 953 C CA . TYR A 1 117 ? -8.548 5.899 3.611 1.00 95.62 117 TYR A CA 1
ATOM 954 C C . TYR A 1 117 ? -8.633 5.944 2.081 1.00 95.62 117 TYR A C 1
ATOM 956 O O . TYR A 1 117 ? -7.700 6.430 1.445 1.00 95.62 117 TYR A O 1
ATOM 964 N N . CYS A 1 118 ? -9.736 5.487 1.474 1.00 93.44 118 CYS A N 1
ATOM 965 C CA . CYS A 1 118 ? -9.898 5.434 0.017 1.00 93.44 118 CYS A CA 1
ATOM 966 C C . CYS A 1 118 ? -9.643 6.788 -0.657 1.00 93.44 118 CYS A C 1
ATOM 968 O O . CYS A 1 118 ? -8.885 6.863 -1.625 1.00 93.44 118 CYS A O 1
ATOM 970 N N . ASN A 1 119 ? -10.204 7.864 -0.100 1.00 95.25 119 ASN A N 1
ATOM 971 C CA . ASN A 1 119 ? -9.982 9.215 -0.617 1.00 95.25 119 ASN A CA 1
ATOM 972 C C . ASN A 1 119 ? -8.523 9.655 -0.462 1.00 95.25 119 ASN A C 1
ATOM 974 O O . ASN A 1 119 ? -7.993 10.312 -1.349 1.00 95.25 119 ASN A O 1
ATOM 978 N N . LEU A 1 120 ? -7.843 9.256 0.616 1.00 97.31 120 LEU A N 1
ATOM 979 C CA . LEU A 1 120 ? -6.433 9.592 0.818 1.00 97.31 120 LEU A CA 1
ATOM 980 C C . LEU A 1 120 ? -5.527 8.881 -0.187 1.00 97.31 120 LEU A C 1
ATOM 982 O O . LEU A 1 120 ? -4.583 9.493 -0.682 1.00 97.31 120 LEU A O 1
ATOM 986 N N . PHE A 1 121 ? -5.816 7.619 -0.527 1.00 97.56 121 PHE A N 1
ATOM 987 C CA . PHE A 1 121 ? -5.072 6.921 -1.575 1.00 97.56 121 PHE A CA 1
ATOM 988 C C . PHE A 1 121 ? -5.175 7.686 -2.899 1.00 97.56 121 PHE A C 1
ATOM 990 O O . PHE A 1 121 ? -4.150 8.011 -3.498 1.00 97.56 121 PHE A O 1
ATOM 997 N N . LEU A 1 122 ? -6.390 8.062 -3.304 1.00 96.06 122 LEU A N 1
ATOM 998 C CA . LEU A 1 122 ? -6.610 8.832 -4.529 1.00 96.06 122 LEU A CA 1
ATOM 999 C C . LEU A 1 122 ? -5.906 10.197 -4.477 1.00 96.06 122 LEU A C 1
ATOM 1001 O O . LEU A 1 122 ? -5.144 10.524 -5.385 1.00 96.06 122 LEU A O 1
ATOM 1005 N N . SER A 1 123 ? -6.073 10.952 -3.387 1.00 97.75 123 SER A N 1
ATOM 1006 C CA . SER A 1 123 ? -5.448 12.270 -3.198 1.00 97.75 123 SER A CA 1
ATOM 1007 C C . SER A 1 123 ? -3.920 12.221 -3.142 1.00 97.75 123 SER A C 1
ATOM 1009 O O . SER A 1 123 ? -3.256 13.182 -3.522 1.00 97.75 123 SER A O 1
ATOM 1011 N N . SER A 1 124 ? -3.336 11.104 -2.700 1.00 97.56 124 SER A N 1
ATOM 1012 C CA . SER A 1 124 ? -1.880 10.910 -2.713 1.00 97.56 124 SER A CA 1
ATOM 1013 C C . SER A 1 124 ? -1.309 10.655 -4.114 1.00 97.56 124 SER A C 1
ATOM 1015 O O . SER A 1 124 ? -0.097 10.758 -4.312 1.00 97.56 124 SER A O 1
ATOM 1017 N N . GLY A 1 125 ? -2.173 10.354 -5.090 1.00 97.62 125 GLY A N 1
ATOM 1018 C CA . GLY A 1 125 ? -1.794 9.983 -6.450 1.00 97.62 125 GLY A CA 1
ATOM 1019 C C . GLY A 1 125 ? -1.639 8.477 -6.665 1.00 97.62 125 GLY A C 1
ATOM 1020 O O . GLY A 1 125 ? -1.075 8.077 -7.682 1.00 97.62 125 GLY A O 1
ATOM 1021 N N . ILE A 1 126 ? -2.118 7.631 -5.743 1.00 98.31 126 ILE A N 1
ATOM 1022 C CA . ILE A 1 126 ? -2.183 6.182 -5.975 1.00 98.31 126 ILE A CA 1
ATOM 1023 C C . ILE A 1 126 ? -3.251 5.919 -7.049 1.00 98.31 126 ILE A C 1
ATOM 1025 O O . ILE A 1 126 ? -4.416 6.273 -6.845 1.00 98.31 126 ILE A O 1
ATOM 1029 N N . PRO A 1 127 ? -2.894 5.290 -8.186 1.00 98.00 127 PRO A N 1
ATOM 1030 C CA . PRO A 1 127 ? -3.843 5.071 -9.267 1.00 98.00 127 PRO A CA 1
ATOM 1031 C C . PRO A 1 127 ? -5.021 4.168 -8.860 1.00 98.00 127 PRO A C 1
ATOM 1033 O O . PRO A 1 127 ? -4.850 3.235 -8.061 1.00 98.00 127 PRO A O 1
ATOM 1036 N N 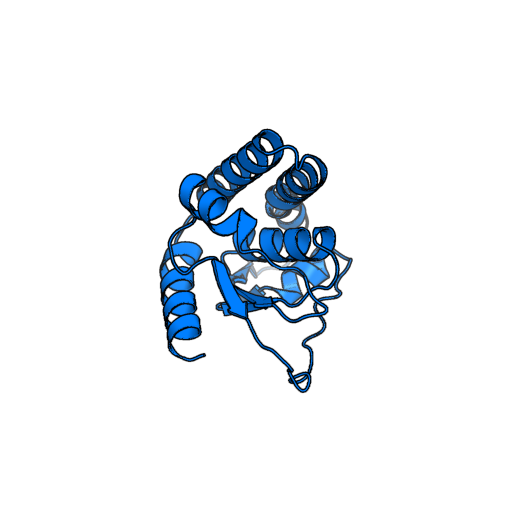. PRO A 1 128 ? -6.209 4.365 -9.462 1.00 96.94 128 PRO A N 1
ATOM 1037 C CA . PRO A 1 128 ? -7.330 3.452 -9.295 1.00 96.94 128 PRO A CA 1
ATOM 1038 C C . PRO A 1 128 ? -6.937 2.007 -9.612 1.00 96.94 128 PRO A C 1
ATOM 1040 O O . PRO A 1 128 ? -6.244 1.723 -10.590 1.00 96.94 128 PRO A O 1
ATOM 1043 N N . GLY A 1 129 ? -7.386 1.083 -8.769 1.00 96.56 129 GLY A N 1
ATOM 1044 C CA . GLY A 1 129 ? -7.071 -0.334 -8.907 1.00 96.56 129 GLY A CA 1
ATOM 1045 C C . GLY A 1 129 ? -5.723 -0.749 -8.322 1.00 96.56 129 GLY A C 1
ATOM 1046 O O . GLY A 1 129 ? -5.448 -1.941 -8.284 1.00 96.56 129 GLY A O 1
ATOM 1047 N N . VAL A 1 130 ? -4.883 0.159 -7.821 1.00 98.19 130 VAL A N 1
ATOM 1048 C CA . VAL A 1 130 ? -3.651 -0.241 -7.113 1.00 98.19 130 VAL A CA 1
ATOM 1049 C C . VAL A 1 130 ? -3.958 -0.744 -5.709 1.00 98.19 130 VAL A C 1
ATOM 1051 O O . VAL A 1 130 ? -3.427 -1.772 -5.298 1.00 98.19 130 VAL A O 1
ATOM 1054 N N . VAL A 1 131 ? -4.857 -0.065 -5.002 1.00 98.00 131 VAL A N 1
ATOM 1055 C CA . VAL A 1 131 ? -5.441 -0.537 -3.746 1.00 98.00 131 VAL A CA 1
ATOM 1056 C C . VAL A 1 131 ? -6.925 -0.751 -3.989 1.00 98.00 131 VAL A C 1
ATOM 1058 O O . VAL A 1 131 ? -7.627 0.150 -4.442 1.00 98.00 131 VAL A O 1
ATOM 1061 N N . ASN A 1 132 ? -7.401 -1.960 -3.721 1.00 95.75 132 ASN A N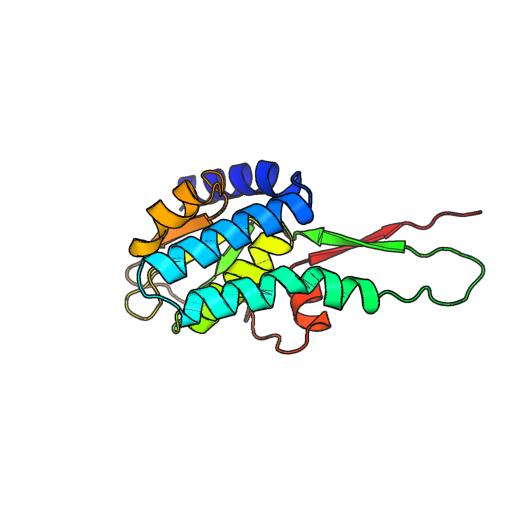 1
ATOM 1062 C CA . ASN A 1 132 ? -8.808 -2.320 -3.825 1.00 95.75 132 ASN A CA 1
ATOM 1063 C C . ASN A 1 132 ? -9.264 -2.908 -2.496 1.00 95.75 132 ASN A C 1
ATOM 1065 O O . ASN A 1 132 ? -8.453 -3.381 -1.701 1.00 95.75 132 ASN A O 1
ATOM 1069 N N . MET A 1 133 ? -10.574 -2.937 -2.294 1.00 92.75 133 MET A N 1
ATOM 1070 C CA . MET A 1 133 ? -11.195 -3.581 -1.148 1.00 92.75 133 MET A CA 1
ATOM 1071 C C . MET A 1 133 ? -12.213 -4.623 -1.608 1.00 92.75 133 MET A C 1
ATOM 1073 O O . MET A 1 133 ? -12.877 -4.455 -2.634 1.00 92.75 133 MET A O 1
ATOM 1077 N N . LEU A 1 134 ? -12.356 -5.686 -0.820 1.00 90.50 134 LEU A N 1
ATOM 1078 C CA . LEU A 1 134 ? -13.513 -6.571 -0.831 1.00 90.50 134 LEU A CA 1
ATOM 1079 C C . LEU A 1 134 ? -14.061 -6.709 0.585 1.00 90.50 134 LEU A C 1
ATOM 1081 O O . LEU A 1 134 ? -13.363 -7.195 1.469 1.00 90.50 134 LEU A O 1
ATOM 1085 N N . THR A 1 135 ? -15.314 -6.322 0.784 1.00 86.19 135 THR A N 1
ATOM 1086 C CA . THR A 1 135 ? -16.061 -6.619 2.008 1.00 86.19 135 THR A CA 1
ATOM 1087 C C . THR A 1 135 ? -16.702 -7.997 1.897 1.00 86.19 135 THR A C 1
ATOM 1089 O O . THR A 1 135 ? -17.222 -8.355 0.838 1.00 86.19 135 THR A O 1
ATOM 1092 N N . TYR A 1 136 ? -16.658 -8.773 2.974 1.00 80.62 136 TYR A N 1
ATOM 1093 C CA . TYR A 1 136 ? -17.244 -10.107 3.033 1.00 80.62 136 TYR A CA 1
ATOM 1094 C C . TYR A 1 136 ? -17.829 -10.363 4.426 1.00 80.62 136 TYR A C 1
ATOM 1096 O O . TYR A 1 136 ? -17.174 -10.083 5.429 1.00 80.62 136 TYR A O 1
ATOM 1104 N N . GLU A 1 137 ? -19.046 -10.902 4.493 1.00 67.44 137 GLU A N 1
ATOM 1105 C CA . GLU A 1 137 ? -19.757 -11.124 5.763 1.00 67.44 137 GLU A CA 1
ATOM 1106 C C . GLU A 1 137 ? -19.195 -12.323 6.547 1.00 67.44 137 GLU A C 1
ATOM 1108 O O . GLU A 1 137 ? -18.996 -12.226 7.755 1.00 67.44 137 GLU A O 1
ATOM 1113 N N . SER A 1 138 ? -18.841 -13.424 5.873 1.00 58.34 138 SER A N 1
ATOM 1114 C CA . SER A 1 138 ? -18.223 -14.602 6.503 1.00 58.34 138 SER A CA 1
ATOM 1115 C C . SER A 1 138 ? -17.340 -15.406 5.535 1.00 58.34 138 SER A C 1
ATOM 1117 O O . SER A 1 138 ? -17.849 -16.144 4.696 1.00 58.34 138 SER A O 1
ATOM 1119 N N . ILE A 1 139 ? -16.015 -15.303 5.628 1.00 56.50 139 ILE A N 1
ATOM 1120 C CA . ILE A 1 139 ? -15.103 -16.119 4.805 1.00 56.50 139 ILE A CA 1
ATOM 1121 C C . ILE A 1 139 ? -14.769 -17.408 5.568 1.00 56.50 139 ILE A C 1
ATOM 1123 O O . ILE A 1 139 ? -14.288 -17.333 6.696 1.00 56.50 139 ILE A O 1
ATOM 1127 N N . GLN A 1 140 ? -14.967 -18.582 4.954 1.00 50.00 140 GLN A N 1
ATOM 1128 C CA . GLN A 1 140 ? -14.157 -19.755 5.310 1.00 50.00 140 GLN A CA 1
ATOM 1129 C C . GLN A 1 140 ? -12.726 -19.433 4.872 1.00 50.00 140 GLN A C 1
ATOM 1131 O O . GLN A 1 140 ? -12.543 -19.187 3.677 1.00 50.00 140 GLN A O 1
ATOM 1136 N N . PRO A 1 141 ? -11.742 -19.352 5.787 1.00 47.22 141 PRO A N 1
ATOM 1137 C CA . PRO A 1 141 ? -10.396 -18.898 5.459 1.00 47.22 141 PRO A CA 1
ATOM 1138 C C . PRO A 1 141 ? -9.847 -19.727 4.297 1.00 47.22 141 PRO A C 1
ATOM 1140 O O . PRO A 1 141 ? -9.568 -20.915 4.430 1.00 47.22 141 PRO A O 1
ATOM 1143 N N . LEU A 1 142 ? -9.747 -19.100 3.124 1.00 46.88 142 LEU A N 1
ATOM 1144 C CA . LEU A 1 142 ? -9.117 -19.702 1.961 1.00 46.88 142 LEU A CA 1
ATOM 1145 C C . LEU A 1 142 ? -7.627 -19.733 2.291 1.00 46.88 142 LEU A C 1
ATOM 1147 O O . LEU A 1 142 ? -7.043 -18.653 2.321 1.00 46.88 142 LEU A O 1
ATOM 1151 N N . ASN A 1 143 ? -7.089 -20.920 2.621 1.00 44.19 143 ASN A N 1
ATOM 1152 C CA . ASN A 1 143 ? -5.695 -21.195 3.009 1.00 44.19 143 ASN A CA 1
ATOM 1153 C C . ASN A 1 143 ? -4.875 -19.915 3.181 1.00 44.19 143 ASN A C 1
ATOM 1155 O O . ASN A 1 143 ? -4.283 -19.433 2.212 1.00 44.19 143 ASN A O 1
ATOM 1159 N N . GLU A 1 144 ? -4.931 -19.335 4.385 1.00 48.03 144 GLU A N 1
ATOM 1160 C CA . GLU A 1 144 ? -4.227 -18.101 4.714 1.00 48.03 144 GLU A CA 1
ATOM 1161 C C . GLU A 1 144 ? -2.765 -18.254 4.289 1.00 48.03 144 GLU A C 1
ATOM 1163 O O . GLU A 1 144 ? -1.985 -18.968 4.919 1.00 48.03 144 GLU A O 1
ATOM 1168 N N . LEU A 1 145 ? -2.372 -17.599 3.194 1.00 54.38 145 LEU A N 1
ATOM 1169 C CA . LEU A 1 145 ? -0.964 -17.345 2.940 1.00 54.38 145 LEU A CA 1
ATOM 1170 C C . LEU A 1 145 ? -0.527 -16.407 4.065 1.00 54.38 145 LEU A C 1
ATOM 1172 O O . LEU A 1 145 ? -0.768 -15.201 4.014 1.00 54.38 145 LEU A O 1
ATOM 1176 N N . CYS A 1 146 ? 0.018 -16.992 5.131 1.00 53.06 146 CYS A N 1
ATOM 1177 C CA . CYS A 1 146 ? 0.438 -16.259 6.309 1.00 53.06 146 CYS A CA 1
ATOM 1178 C C . CYS A 1 146 ? 1.590 -15.335 5.906 1.00 53.06 146 CYS A C 1
ATOM 1180 O O . CYS A 1 146 ? 2.691 -15.775 5.575 1.00 53.06 146 CYS A O 1
ATOM 1182 N N . TYR A 1 147 ? 1.304 -14.033 5.853 1.00 62.28 147 TYR A N 1
ATOM 1183 C CA . TYR A 1 147 ? 2.295 -13.019 5.518 1.00 62.28 147 TYR A CA 1
ATOM 1184 C C . TYR A 1 147 ? 3.069 -12.559 6.770 1.00 62.28 147 TYR A C 1
ATOM 1186 O O . TYR A 1 147 ? 2.981 -11.397 7.146 1.00 62.28 147 TYR A O 1
ATOM 1194 N N . ASP A 1 148 ? 3.722 -13.451 7.510 1.00 64.69 148 ASP A N 1
ATOM 1195 C CA . ASP A 1 148 ? 4.246 -13.194 8.868 1.00 64.69 148 ASP A CA 1
ATOM 1196 C C . ASP A 1 148 ? 5.738 -12.849 8.960 1.00 64.69 148 ASP A C 1
ATOM 1198 O O . ASP A 1 148 ? 6.217 -12.571 10.059 1.00 64.69 148 ASP A O 1
ATOM 1202 N N . ALA A 1 149 ? 6.445 -12.767 7.831 1.00 64.12 149 ALA A N 1
ATOM 1203 C CA . ALA A 1 149 ? 7.870 -12.461 7.806 1.00 64.12 149 ALA A CA 1
ATOM 1204 C C . ALA A 1 149 ? 8.211 -11.197 8.624 1.00 64.12 149 ALA A C 1
ATOM 1206 O O . ALA A 1 149 ? 7.600 -10.122 8.475 1.00 64.12 149 ALA A O 1
ATOM 1207 N N . VAL A 1 150 ? 9.200 -11.349 9.506 1.00 63.62 150 VAL A N 1
ATOM 1208 C CA . VAL A 1 150 ? 9.698 -10.285 10.392 1.00 63.62 150 VAL A CA 1
ATOM 1209 C C . VAL A 1 150 ? 11.040 -9.755 9.887 1.00 63.62 150 VAL A C 1
ATOM 1211 O O . VAL A 1 150 ? 11.288 -8.552 9.988 1.00 63.62 150 VAL A O 1
ATOM 1214 N N . ASP A 1 151 ? 11.863 -10.618 9.282 1.00 71.19 151 ASP A N 1
ATOM 1215 C CA . ASP A 1 151 ? 13.140 -10.241 8.678 1.00 71.19 151 ASP A CA 1
ATOM 1216 C C . ASP A 1 151 ? 12.961 -9.552 7.312 1.00 71.19 151 ASP A C 1
ATOM 1218 O O . ASP A 1 151 ? 12.094 -9.904 6.507 1.00 71.19 151 ASP A O 1
ATOM 1222 N N . PHE A 1 152 ? 13.805 -8.558 7.019 1.00 65.00 152 PHE A N 1
ATOM 1223 C CA . PHE A 1 152 ? 13.711 -7.776 5.783 1.00 65.00 152 PHE A CA 1
ATOM 1224 C C . PHE A 1 152 ? 13.900 -8.617 4.518 1.00 65.00 152 PHE A C 1
ATOM 1226 O O . PHE A 1 152 ? 13.225 -8.364 3.514 1.00 65.00 152 PHE A O 1
ATOM 1233 N N . ASN A 1 153 ? 14.792 -9.609 4.547 1.00 61.69 153 ASN A N 1
ATOM 1234 C CA . ASN A 1 153 ? 15.013 -10.479 3.400 1.00 61.69 153 ASN A CA 1
ATOM 1235 C C . ASN A 1 153 ? 13.798 -11.375 3.179 1.00 61.69 153 ASN A C 1
ATOM 1237 O O . ASN A 1 153 ? 13.328 -11.482 2.046 1.00 61.69 153 ASN A O 1
ATOM 1241 N N . GLU A 1 154 ? 13.256 -11.958 4.249 1.00 70.31 154 GLU A N 1
ATOM 1242 C CA . GLU A 1 154 ? 12.050 -12.790 4.209 1.00 70.31 154 GLU A CA 1
ATOM 1243 C C . GLU A 1 154 ? 10.842 -12.021 3.669 1.00 70.31 154 GLU A C 1
ATOM 1245 O O . GLU A 1 154 ? 10.175 -12.506 2.756 1.00 70.31 154 GLU A O 1
ATOM 1250 N N . ILE A 1 155 ? 10.618 -10.785 4.132 1.00 67.62 155 ILE A N 1
ATOM 1251 C CA . ILE A 1 155 ? 9.563 -9.891 3.621 1.00 67.62 155 ILE A CA 1
ATOM 1252 C C . ILE A 1 155 ? 9.721 -9.694 2.113 1.00 67.62 155 ILE A C 1
ATOM 1254 O O . ILE A 1 155 ? 8.761 -9.772 1.343 1.00 67.62 155 ILE A O 1
ATOM 1258 N N . TYR A 1 156 ? 10.951 -9.455 1.664 1.00 66.06 156 TYR A N 1
ATOM 1259 C CA . TYR A 1 156 ? 11.207 -9.242 0.252 1.00 66.06 156 TYR A CA 1
ATOM 1260 C C . TYR A 1 156 ? 10.951 -10.517 -0.568 1.00 66.06 156 TYR A C 1
ATOM 1262 O O . TYR A 1 156 ? 10.280 -10.448 -1.597 1.00 66.06 156 TYR A O 1
ATOM 1270 N N . TYR A 1 157 ? 11.402 -11.694 -0.119 1.00 71.06 157 TYR A N 1
ATOM 1271 C CA . TYR A 1 157 ? 11.075 -12.985 -0.755 1.00 71.06 157 TYR A CA 1
ATOM 1272 C C . TYR A 1 157 ? 9.568 -13.252 -0.791 1.00 71.06 157 TYR A C 1
ATOM 1274 O O . TYR A 1 157 ? 9.013 -13.765 -1.767 1.00 71.06 157 TYR A O 1
ATOM 1282 N N . GLN A 1 158 ? 8.884 -12.868 0.275 1.00 77.25 158 GLN A N 1
ATOM 1283 C CA . GLN A 1 158 ? 7.465 -13.083 0.440 1.00 77.25 158 GLN A CA 1
ATOM 1284 C C . GLN A 1 158 ? 6.617 -12.251 -0.532 1.00 77.25 158 GLN A C 1
ATOM 1286 O O . GLN A 1 158 ? 5.540 -12.703 -0.925 1.00 77.25 158 GLN A O 1
ATOM 1291 N N . PHE A 1 159 ? 7.112 -11.106 -1.004 1.00 79.25 159 PHE A N 1
ATOM 1292 C CA . PHE A 1 159 ? 6.373 -10.214 -1.907 1.00 79.25 159 PHE A CA 1
ATOM 1293 C C . PHE A 1 159 ? 6.968 -10.080 -3.314 1.00 79.25 159 PHE A C 1
ATOM 1295 O O . PHE A 1 159 ? 6.394 -9.377 -4.150 1.00 79.25 159 PHE A O 1
ATOM 1302 N N . THR A 1 160 ? 8.063 -10.785 -3.611 1.00 73.38 160 THR A N 1
ATOM 1303 C CA . THR A 1 160 ? 8.722 -10.749 -4.925 1.00 73.38 160 THR A CA 1
ATOM 1304 C C . THR A 1 160 ? 8.924 -12.128 -5.555 1.00 73.38 160 THR A C 1
ATOM 1306 O O . THR A 1 160 ? 8.881 -13.156 -4.884 1.00 73.38 160 THR A O 1
ATOM 1309 N N . ILE A 1 161 ? 9.142 -12.155 -6.871 1.00 76.69 161 ILE A N 1
ATOM 1310 C CA . ILE A 1 161 ? 9.575 -13.338 -7.628 1.00 76.69 161 ILE A CA 1
ATOM 1311 C C . ILE A 1 161 ? 11.008 -13.093 -8.098 1.00 76.69 161 ILE A C 1
ATOM 1313 O O . ILE A 1 161 ? 11.324 -12.016 -8.612 1.00 76.69 161 ILE A O 1
ATOM 1317 N N . SER A 1 162 ? 11.885 -14.083 -7.917 1.00 68.25 162 SER A N 1
ATOM 1318 C CA . SER A 1 162 ? 13.280 -13.995 -8.360 1.00 68.25 162 SER A CA 1
ATOM 1319 C C . SER A 1 162 ? 13.396 -14.327 -9.847 1.00 68.25 162 SER A C 1
ATOM 1321 O O . SER A 1 162 ? 12.920 -15.370 -10.287 1.00 68.25 162 SER A O 1
ATOM 1323 N N . LYS A 1 163 ? 14.079 -13.470 -10.607 1.00 59.31 163 LYS A N 1
ATOM 1324 C CA . LYS A 1 163 ? 14.538 -13.755 -11.967 1.00 59.31 163 LYS A CA 1
ATOM 1325 C C . LYS A 1 163 ? 16.063 -13.712 -11.971 1.00 59.31 163 LYS A C 1
ATOM 1327 O O . LYS A 1 163 ? 16.662 -12.700 -11.610 1.00 59.31 163 LYS A O 1
ATOM 1332 N N . GLN A 1 164 ? 16.690 -14.817 -12.355 1.00 55.06 164 GLN A N 1
ATOM 1333 C CA . GLN A 1 164 ? 18.130 -14.848 -12.588 1.00 55.06 164 GLN A CA 1
ATOM 1334 C C . GLN A 1 164 ? 18.409 -14.370 -14.010 1.00 55.06 164 GLN A C 1
ATOM 1336 O O . GLN A 1 164 ? 17.739 -14.795 -14.952 1.00 55.06 164 GLN A O 1
ATOM 1341 N N . ILE A 1 165 ? 19.372 -13.466 -14.149 1.00 54.75 165 ILE A N 1
ATOM 1342 C CA . ILE A 1 165 ? 19.951 -13.104 -15.438 1.00 54.75 165 ILE A CA 1
ATOM 1343 C C . ILE A 1 165 ? 21.432 -13.451 -15.339 1.00 54.75 165 ILE A C 1
ATOM 1345 O O . ILE A 1 165 ? 22.132 -12.937 -14.467 1.00 54.75 165 ILE A O 1
ATOM 1349 N N . ALA A 1 166 ? 21.872 -14.375 -16.188 1.00 53.72 166 ALA A N 1
ATOM 1350 C CA . ALA A 1 166 ? 23.279 -14.682 -16.370 1.00 53.72 166 ALA A CA 1
ATOM 1351 C C . ALA A 1 166 ? 23.774 -13.875 -17.568 1.00 53.72 166 ALA A C 1
ATOM 1353 O O . ALA A 1 166 ? 23.254 -14.029 -18.673 1.00 53.72 166 ALA A O 1
ATOM 1354 N N . THR A 1 167 ? 24.761 -13.017 -17.339 1.00 48.78 167 THR A N 1
ATOM 1355 C CA . THR A 1 167 ? 25.479 -12.330 -18.411 1.00 48.78 167 THR A CA 1
ATOM 1356 C C . THR A 1 167 ? 26.877 -12.932 -18.467 1.00 48.78 167 THR A C 1
ATOM 1358 O O . THR A 1 167 ? 27.598 -12.885 -17.468 1.00 48.78 167 THR A O 1
ATOM 1361 N N . MET A 1 168 ? 27.239 -13.544 -19.598 1.00 42.84 168 MET A N 1
ATOM 1362 C CA . MET A 1 168 ? 28.628 -13.931 -19.859 1.00 42.84 168 MET A CA 1
ATOM 1363 C C . MET A 1 168 ? 29.375 -12.692 -20.353 1.00 42.84 168 MET A C 1
ATOM 1365 O O . MET A 1 168 ? 28.860 -11.992 -21.227 1.00 42.84 168 MET A O 1
ATOM 1369 N N . ILE A 1 169 ? 30.522 -12.399 -19.736 1.00 52.06 169 ILE A N 1
ATOM 1370 C CA . ILE A 1 169 ? 31.466 -11.362 -20.177 1.00 52.06 169 ILE A CA 1
ATOM 1371 C C . ILE A 1 169 ? 32.514 -12.044 -21.048 1.00 52.06 169 ILE A C 1
ATOM 1373 O O . ILE A 1 169 ? 32.980 -13.125 -20.619 1.00 52.06 169 ILE A O 1
#

Sequence (169 aa):
MYRCFASAKKGFKIWSELSIESRMQILSKFASLLEYISKPELSQIVFKWIKFPYWYKNSLQPQSGRSLLVRIRKPKGVITLMEKKEINLFRKLTQNLIIGNSVIVICTANSCNIIQYCNLFLSSGIPPGVVNMLTYESIQPLNELCYDAVDFNEIYYQFTISKQIATMI

InterPro domains:
  IPR016161 Aldehyde/histidinol dehydrogenase [SSF53720] (4-148)
  IPR016162 Aldehyde dehydrogenase, N-terminal [G3DSA:3.40.605.10] (1-152)

pLDDT: mean 83.2, std 17.16, range [42.84, 98.5]